Protein AF-A0A8T1S9I9-F1 (afdb_monomer_lite)

Organism: Chelydra serpentina (NCBI:txid8475)

Structure (mmCIF, N/CA/C/O backbone):
data_AF-A0A8T1S9I9-F1
#
_entry.id   AF-A0A8T1S9I9-F1
#
loop_
_atom_site.group_PDB
_atom_site.id
_atom_site.type_symbol
_atom_site.label_atom_id
_atom_site.label_alt_id
_atom_site.label_comp_id
_atom_site.label_asym_id
_atom_site.label_entity_id
_atom_site.label_seq_id
_atom_site.pdbx_PDB_ins_code
_atom_site.Cartn_x
_atom_site.Cartn_y
_atom_site.Cartn_z
_atom_site.occupancy
_atom_site.B_iso_or_equiv
_atom_site.auth_seq_id
_atom_site.auth_comp_id
_atom_site.auth_asym_id
_atom_site.auth_atom_id
_atom_site.pdbx_PDB_model_num
ATOM 1 N N . THR A 1 1 ? -4.220 1.557 -15.965 1.00 69.12 1 THR A N 1
ATOM 2 C CA . THR A 1 1 ? -3.701 0.635 -16.999 1.00 69.12 1 THR A CA 1
ATOM 3 C C . THR A 1 1 ? -2.194 0.447 -16.905 1.00 69.12 1 THR A C 1
ATOM 5 O O . THR A 1 1 ? -1.802 -0.682 -16.679 1.00 69.12 1 THR A O 1
ATOM 8 N N . ALA A 1 2 ? -1.344 1.486 -16.948 1.00 87.50 2 ALA A N 1
ATOM 9 C CA . ALA A 1 2 ? 0.119 1.297 -16.831 1.00 87.50 2 ALA A CA 1
ATOM 10 C C . ALA A 1 2 ? 0.603 0.823 -15.439 1.00 87.50 2 ALA A C 1
ATOM 12 O O . ALA A 1 2 ? 1.384 -0.114 -15.346 1.00 87.50 2 ALA A O 1
ATOM 13 N N . LYS A 1 3 ? 0.094 1.415 -14.349 1.00 94.50 3 LYS A N 1
ATOM 14 C CA . LYS A 1 3 ? 0.510 1.073 -12.971 1.00 94.50 3 LYS A CA 1
ATOM 15 C C . LYS A 1 3 ? 0.249 -0.396 -12.602 1.00 94.50 3 LYS A C 1
ATOM 17 O O . LYS A 1 3 ? 1.070 -1.013 -11.945 1.00 94.50 3 LYS A O 1
ATOM 22 N N . VAL A 1 4 ? -0.871 -0.955 -13.070 1.00 94.94 4 VAL A N 1
ATOM 23 C CA . VAL A 1 4 ? -1.213 -2.376 -12.866 1.00 94.94 4 VAL A CA 1
ATOM 24 C C . VAL A 1 4 ? -0.225 -3.274 -13.604 1.00 94.94 4 VAL A C 1
ATOM 26 O O . VAL A 1 4 ? 0.251 -4.241 -13.038 1.00 94.94 4 VAL A O 1
ATOM 29 N N . PHE A 1 5 ? 0.158 -2.927 -14.834 1.00 93.12 5 PHE A N 1
ATOM 30 C CA . PHE A 1 5 ? 1.184 -3.691 -15.541 1.00 93.12 5 PHE A CA 1
ATOM 31 C C . PHE A 1 5 ? 2.516 -3.702 -14.777 1.00 93.12 5 PHE A C 1
ATOM 33 O O . PHE A 1 5 ? 3.113 -4.759 -14.613 1.00 93.12 5 PHE A O 1
ATOM 40 N N . VAL A 1 6 ? 2.961 -2.544 -14.276 1.00 95.69 6 VAL A N 1
ATOM 41 C CA . VAL A 1 6 ? 4.202 -2.445 -13.487 1.00 95.69 6 VAL A CA 1
ATOM 42 C C . VAL A 1 6 ? 4.112 -3.260 -12.192 1.00 95.69 6 VAL A C 1
ATOM 44 O O . VAL A 1 6 ? 5.080 -3.920 -11.831 1.00 95.69 6 VAL A O 1
ATOM 47 N N . HIS A 1 7 ? 2.952 -3.259 -11.534 1.00 97.94 7 HIS A N 1
ATOM 48 C CA . HIS A 1 7 ? 2.673 -4.062 -10.344 1.00 97.94 7 HIS A CA 1
ATOM 49 C C . HIS A 1 7 ? 2.820 -5.570 -10.603 1.00 97.94 7 HIS A C 1
ATOM 51 O O . HIS A 1 7 ? 3.630 -6.232 -9.958 1.00 97.94 7 HIS A O 1
ATOM 57 N N . GLU A 1 8 ? 2.119 -6.095 -11.612 1.00 97.19 8 GLU A N 1
ATOM 58 C CA . GLU A 1 8 ? 2.187 -7.521 -11.962 1.00 97.19 8 GLU A CA 1
ATOM 59 C C . GLU A 1 8 ? 3.576 -7.924 -12.473 1.00 97.19 8 GLU A C 1
ATOM 61 O O . GLU A 1 8 ? 4.085 -9.005 -12.170 1.00 97.19 8 GLU A O 1
ATOM 66 N N . TRP A 1 9 ? 4.228 -7.041 -13.233 1.00 95.69 9 TRP A N 1
ATOM 67 C CA . TRP A 1 9 ? 5.597 -7.272 -13.680 1.00 95.69 9 TRP A CA 1
ATOM 68 C C . TRP A 1 9 ? 6.567 -7.356 -12.503 1.00 95.69 9 TRP A C 1
ATOM 70 O O . TRP A 1 9 ? 7.465 -8.194 -12.524 1.00 95.69 9 TRP A O 1
ATOM 80 N N . ALA A 1 10 ? 6.387 -6.528 -11.471 1.00 98.06 10 ALA A N 1
ATOM 81 C CA . ALA A 1 10 ? 7.254 -6.548 -10.304 1.00 98.06 10 ALA A CA 1
ATOM 82 C C . ALA A 1 10 ? 7.143 -7.870 -9.534 1.00 98.06 10 ALA A C 1
ATOM 84 O O . ALA A 1 10 ? 8.175 -8.464 -9.205 1.00 98.06 10 ALA A O 1
ATOM 85 N N . HIS A 1 11 ? 5.919 -8.379 -9.344 1.00 98.44 11 HIS A N 1
ATOM 86 C CA . HIS A 1 11 ? 5.698 -9.727 -8.813 1.00 98.44 11 HIS A CA 1
ATOM 87 C C . HIS A 1 11 ? 6.457 -10.782 -9.625 1.00 98.44 11 HIS A C 1
ATOM 89 O O . HIS A 1 11 ? 7.194 -11.589 -9.060 1.00 98.44 11 HIS A O 1
ATOM 95 N N . LEU A 1 12 ? 6.321 -10.757 -10.955 1.00 97.00 12 LEU A N 1
ATOM 96 C CA . LEU A 1 12 ? 6.938 -11.749 -11.837 1.00 97.00 12 LEU A CA 1
ATOM 97 C C . LEU A 1 12 ? 8.471 -11.667 -11.860 1.00 97.00 12 LEU A C 1
ATOM 99 O O . LEU A 1 12 ? 9.144 -12.695 -11.821 1.00 97.00 12 LEU A O 1
ATOM 103 N N . ARG A 1 13 ? 9.028 -10.459 -11.994 1.00 97.06 13 ARG A N 1
ATOM 104 C CA . ARG A 1 13 ? 10.456 -10.251 -12.258 1.00 97.06 13 ARG A CA 1
ATOM 105 C C . ARG A 1 13 ? 11.307 -10.367 -11.002 1.00 97.06 13 ARG A C 1
ATOM 107 O O . ARG A 1 13 ? 12.400 -10.924 -11.074 1.00 97.06 13 ARG A O 1
ATOM 114 N N . TRP A 1 14 ? 10.818 -9.836 -9.883 1.00 97.56 14 TRP A N 1
ATOM 115 C CA . TRP A 1 14 ? 11.602 -9.707 -8.652 1.00 97.56 14 TRP A CA 1
ATOM 116 C C . TRP A 1 14 ? 11.019 -10.481 -7.471 1.00 97.56 14 TRP A C 1
ATOM 118 O O . TRP A 1 14 ? 11.658 -10.539 -6.426 1.00 97.56 14 TRP A O 1
ATOM 128 N N . GLY A 1 15 ? 9.839 -11.096 -7.616 1.00 97.75 15 GLY A N 1
ATOM 129 C CA . GLY A 1 15 ? 9.230 -11.880 -6.539 1.00 97.75 15 GLY A CA 1
ATOM 130 C C . GLY A 1 15 ? 8.833 -11.041 -5.323 1.00 97.75 15 GLY A C 1
ATOM 131 O O . GLY A 1 15 ? 8.772 -11.572 -4.217 1.00 97.75 15 GLY A O 1
ATOM 132 N N . VAL A 1 16 ? 8.601 -9.737 -5.513 1.00 98.44 16 VAL A N 1
ATOM 133 C CA . VAL A 1 16 ? 8.069 -8.847 -4.471 1.00 98.44 16 VAL A CA 1
ATOM 134 C C . VAL A 1 16 ? 6.595 -9.153 -4.208 1.00 98.44 16 VAL A C 1
ATOM 136 O O . VAL A 1 16 ? 5.923 -9.784 -5.026 1.00 98.44 16 VAL A O 1
ATOM 139 N N . PHE A 1 17 ? 6.079 -8.702 -3.072 1.00 98.44 17 PHE A N 1
ATOM 140 C CA . PHE A 1 17 ? 4.717 -8.961 -2.620 1.00 98.44 17 PHE A CA 1
ATOM 141 C C . PHE A 1 17 ? 3.917 -7.666 -2.474 1.00 98.44 17 PHE A C 1
ATOM 143 O O . PHE A 1 17 ? 4.456 -6.562 -2.494 1.00 98.44 17 PHE A O 1
ATOM 150 N N . ASP A 1 18 ? 2.607 -7.817 -2.300 1.00 98.38 18 ASP A N 1
ATOM 151 C CA . ASP A 1 18 ? 1.719 -6.700 -2.011 1.00 98.38 18 ASP A CA 1
ATOM 152 C C . ASP A 1 18 ? 2.084 -6.008 -0.691 1.00 98.38 18 ASP A C 1
ATOM 154 O O . ASP A 1 18 ? 2.350 -6.644 0.339 1.00 98.38 18 ASP A O 1
ATOM 158 N N . GLU A 1 19 ? 2.017 -4.679 -0.711 1.00 97.75 19 GLU A N 1
ATOM 159 C CA . GLU A 1 19 ? 2.174 -3.811 0.458 1.00 97.75 19 GLU A CA 1
ATOM 160 C C . GLU A 1 19 ? 0.818 -3.396 1.066 1.00 97.75 19 GLU A C 1
ATOM 162 O O . GLU A 1 19 ? 0.764 -2.601 2.010 1.00 97.75 19 GLU A O 1
ATOM 167 N N . TYR A 1 20 ? -0.279 -3.973 0.561 1.00 96.69 20 TYR A N 1
ATOM 168 C CA . TYR A 1 20 ? -1.586 -4.060 1.222 1.00 96.69 20 TYR A CA 1
ATOM 169 C C . TYR A 1 20 ? -1.819 -5.479 1.772 1.00 96.69 20 TYR A C 1
ATOM 171 O O . TYR A 1 20 ? -1.067 -6.409 1.486 1.00 96.69 20 TYR A O 1
ATOM 179 N N . ASN A 1 21 ? -2.857 -5.663 2.593 1.00 96.31 21 ASN A N 1
ATOM 180 C CA . ASN A 1 21 ? -3.265 -6.990 3.059 1.00 96.31 21 ASN A CA 1
ATOM 181 C C . ASN A 1 21 ? -4.777 -7.040 3.313 1.00 96.31 21 ASN A C 1
ATOM 183 O O . ASN A 1 21 ? -5.293 -6.266 4.115 1.00 96.31 21 ASN A O 1
ATOM 187 N N . ASN A 1 22 ? -5.480 -7.956 2.646 1.00 92.06 22 ASN A N 1
ATOM 188 C CA . ASN A 1 22 ? -6.927 -8.123 2.809 1.00 92.06 22 ASN A CA 1
ATOM 189 C C . ASN A 1 22 ? -7.305 -8.940 4.056 1.00 92.06 22 ASN A C 1
ATOM 191 O O . ASN A 1 22 ? -8.384 -8.727 4.607 1.00 92.06 22 ASN A O 1
ATOM 195 N N . ASP A 1 23 ? -6.423 -9.832 4.515 1.00 92.19 23 ASP A N 1
ATOM 196 C CA . ASP A 1 23 ? -6.646 -10.690 5.688 1.00 92.19 23 ASP A CA 1
ATOM 197 C C . ASP A 1 23 ? -6.265 -9.981 6.994 1.00 92.19 23 ASP A C 1
ATOM 199 O O . ASP A 1 23 ? -6.891 -10.183 8.034 1.00 92.19 23 ASP A O 1
ATOM 203 N N . ALA A 1 24 ? -5.255 -9.110 6.934 1.00 93.31 24 ALA A N 1
ATOM 204 C CA . ALA A 1 24 ? -4.839 -8.236 8.029 1.00 93.31 24 ALA A CA 1
ATOM 205 C C . ALA A 1 24 ? -4.831 -6.761 7.580 1.00 93.31 24 ALA A C 1
ATOM 207 O O . ALA A 1 24 ? -3.761 -6.152 7.477 1.00 93.31 24 ALA A O 1
ATOM 208 N N . PRO A 1 25 ? -6.009 -6.167 7.299 1.00 94.88 25 PRO A N 1
ATOM 209 C CA . PRO A 1 25 ? -6.117 -4.799 6.787 1.00 94.88 25 PRO A CA 1
ATOM 210 C C . PRO A 1 25 ? -5.825 -3.731 7.842 1.00 94.88 25 PRO A C 1
ATOM 212 O O . PRO A 1 25 ? -5.634 -2.568 7.490 1.00 94.88 25 PRO A O 1
ATOM 215 N N . PHE A 1 26 ? -5.792 -4.112 9.121 1.00 96.44 26 PHE A N 1
ATOM 216 C CA . PHE A 1 26 ? -5.509 -3.224 10.240 1.00 96.44 26 PHE A CA 1
ATOM 217 C C . PHE A 1 26 ? -4.546 -3.873 11.223 1.00 96.44 26 PHE A C 1
ATOM 219 O O . PHE A 1 26 ? -4.604 -5.081 11.453 1.00 96.44 26 PHE A O 1
ATOM 226 N N . TYR A 1 27 ? -3.735 -3.046 11.868 1.00 95.00 27 TYR A N 1
ATOM 227 C CA . TYR A 1 27 ? -2.848 -3.449 12.949 1.00 95.00 27 TYR A CA 1
ATOM 228 C C . TYR A 1 27 ? -2.823 -2.377 14.041 1.00 95.00 27 TYR A C 1
ATOM 230 O O . TYR A 1 27 ? -3.206 -1.228 13.819 1.00 95.00 27 TYR A O 1
ATOM 238 N N . VAL A 1 28 ? -2.394 -2.755 15.245 1.00 93.81 28 VAL A N 1
ATOM 239 C CA . VAL A 1 28 ? -2.173 -1.790 16.327 1.00 93.81 28 VAL A CA 1
ATOM 240 C C . VAL A 1 28 ? -0.767 -1.228 16.182 1.00 93.81 28 VAL A C 1
ATOM 242 O O . VAL A 1 28 ? 0.210 -1.971 16.244 1.00 93.81 28 VAL A O 1
ATOM 245 N N . SER A 1 29 ? -0.668 0.085 16.014 1.00 90.62 29 SER A N 1
ATOM 246 C CA . SER A 1 29 ? 0.594 0.811 16.047 1.00 90.62 29 SER A CA 1
ATOM 247 C C . SER A 1 29 ? 0.718 1.546 17.372 1.00 90.62 29 SER A C 1
ATOM 249 O O . SER A 1 29 ? -0.225 2.186 17.827 1.00 90.62 29 SER A O 1
ATOM 251 N N . VAL A 1 30 ? 1.898 1.489 17.984 1.00 87.44 30 VAL A N 1
ATOM 252 C CA . VAL A 1 30 ? 2.247 2.375 19.096 1.00 87.44 30 VAL A CA 1
ATOM 253 C C . VAL A 1 30 ? 3.162 3.453 18.535 1.00 87.44 30 VAL A C 1
ATOM 255 O O . VAL A 1 30 ? 4.306 3.181 18.154 1.00 87.44 30 VAL A O 1
ATOM 258 N N . ASN A 1 31 ? 2.632 4.668 18.436 1.00 73.94 31 ASN A N 1
ATOM 259 C CA . ASN A 1 31 ? 3.365 5.851 18.002 1.00 73.94 31 ASN A CA 1
ATOM 260 C C . ASN A 1 31 ? 3.380 6.843 19.172 1.00 73.94 31 ASN A C 1
ATOM 262 O O . ASN A 1 31 ? 2.343 7.120 19.764 1.00 73.94 31 ASN A O 1
ATOM 266 N N . SER A 1 32 ? 4.562 7.339 19.549 1.00 66.75 32 SER A N 1
ATOM 267 C CA . SER A 1 32 ? 4.733 8.334 20.627 1.00 66.75 32 SER A CA 1
ATOM 268 C C . SER A 1 32 ? 4.109 7.970 21.991 1.00 66.75 32 SER A C 1
ATOM 270 O O . SER A 1 32 ? 3.828 8.853 22.793 1.00 66.75 32 SER A O 1
ATOM 272 N N . GLY A 1 33 ? 3.925 6.675 22.275 1.00 75.19 33 GLY A N 1
ATOM 273 C CA . GLY A 1 33 ? 3.380 6.170 23.544 1.00 75.19 33 G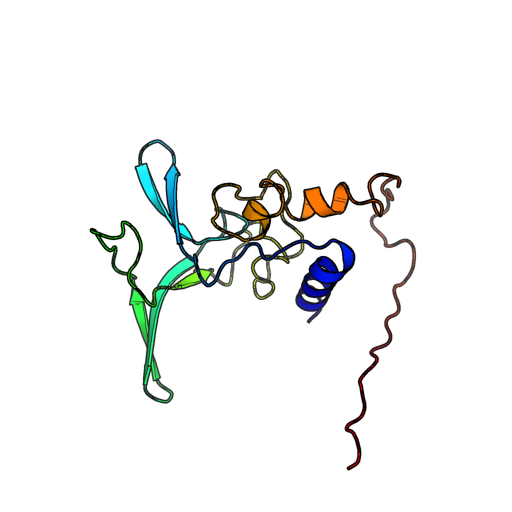LY A CA 1
ATOM 274 C C . GLY A 1 33 ? 1.872 5.903 23.548 1.00 75.19 33 GLY A C 1
ATOM 275 O O . GLY A 1 33 ? 1.382 5.284 24.489 1.00 75.19 33 GLY A O 1
ATOM 276 N N . GLU A 1 34 ? 1.148 6.281 22.492 1.00 81.31 34 GLU A N 1
ATOM 277 C CA . GLU A 1 34 ? -0.281 5.997 22.348 1.00 81.31 34 GLU A CA 1
ATOM 278 C C . GLU A 1 34 ? -0.516 4.887 21.318 1.00 81.31 34 GLU A C 1
ATOM 280 O O . GLU A 1 34 ? 0.096 4.855 20.247 1.00 81.31 34 GLU A O 1
ATOM 285 N N . ALA A 1 35 ? -1.392 3.943 21.667 1.00 86.94 35 ALA A N 1
ATOM 286 C CA . ALA A 1 35 ? -1.797 2.869 20.772 1.00 86.94 35 ALA A CA 1
ATOM 287 C C . ALA A 1 35 ? -2.951 3.344 19.879 1.00 86.94 35 ALA A C 1
ATOM 289 O O . ALA A 1 35 ? -4.024 3.687 20.378 1.00 86.94 35 ALA A O 1
ATOM 290 N N . SER A 1 36 ? -2.749 3.308 18.565 1.00 90.81 36 SER A N 1
ATOM 291 C CA . SER A 1 36 ? -3.767 3.584 17.553 1.00 90.81 36 SER A CA 1
ATOM 292 C C . SER A 1 36 ? -3.942 2.385 16.623 1.00 90.81 36 SER A C 1
ATOM 294 O O . SER A 1 36 ? -3.046 1.555 16.462 1.00 90.81 36 SER A O 1
ATOM 296 N N . VAL A 1 37 ? -5.122 2.271 16.014 1.00 94.69 37 VAL A N 1
ATOM 297 C CA . VAL A 1 37 ? -5.346 1.310 14.929 1.00 94.69 37 VAL A CA 1
ATOM 298 C C . VAL A 1 37 ? -4.940 1.977 13.622 1.00 94.69 37 VAL A C 1
ATOM 300 O O . VAL A 1 37 ? -5.436 3.052 13.296 1.00 94.69 37 VAL A O 1
ATOM 303 N N . GLU A 1 38 ? -4.058 1.327 12.876 1.00 95.88 38 GLU A N 1
ATOM 304 C CA . GLU A 1 38 ? -3.557 1.787 11.585 1.00 95.88 38 GLU A CA 1
ATOM 305 C C . GLU A 1 38 ? -3.988 0.829 10.476 1.00 95.88 38 GLU A C 1
ATOM 307 O O . GLU A 1 38 ? -4.070 -0.384 10.673 1.00 95.88 38 GLU A O 1
ATOM 312 N N . ALA A 1 39 ? -4.248 1.376 9.291 1.00 96.94 39 ALA A N 1
ATOM 313 C CA . ALA A 1 39 ? -4.432 0.592 8.079 1.00 96.94 39 ALA A CA 1
ATOM 314 C C . ALA A 1 39 ? -3.104 -0.020 7.621 1.00 96.94 39 ALA A C 1
ATOM 316 O O . ALA A 1 39 ? -2.071 0.647 7.632 1.00 96.94 39 ALA A O 1
ATOM 317 N N . THR A 1 40 ? -3.140 -1.263 7.149 1.00 97.31 40 THR A N 1
ATOM 318 C CA . THR A 1 40 ? -2.004 -1.903 6.482 1.00 97.31 40 THR A CA 1
ATOM 319 C C . THR A 1 40 ? -1.799 -1.269 5.113 1.00 97.31 40 THR A C 1
ATOM 321 O O . THR A 1 40 ? -2.624 -1.414 4.211 1.00 97.31 40 THR A O 1
ATOM 324 N N . ARG A 1 41 ? -0.699 -0.536 4.974 1.00 96.50 41 ARG A N 1
ATOM 325 C CA . ARG A 1 41 ? -0.375 0.274 3.800 1.00 96.50 41 ARG A CA 1
ATOM 326 C C . ARG A 1 41 ? 1.118 0.503 3.712 1.00 96.50 41 ARG A C 1
ATOM 328 O O . ARG A 1 41 ? 1.773 0.559 4.754 1.00 96.50 41 ARG A O 1
ATOM 335 N N . CYS A 1 42 ? 1.613 0.720 2.494 1.00 96.56 42 CYS A N 1
ATOM 336 C CA . CYS A 1 42 ? 3.034 0.975 2.304 1.00 96.56 42 CYS A CA 1
ATOM 337 C C . CYS A 1 42 ? 3.522 2.214 3.061 1.00 96.56 42 CYS A C 1
ATOM 339 O O . CYS A 1 42 ? 4.546 2.143 3.713 1.00 96.56 42 CYS A O 1
ATOM 341 N N . SER A 1 43 ? 2.790 3.333 3.029 1.00 95.69 43 SER A N 1
ATOM 342 C CA . SER A 1 43 ? 3.175 4.540 3.768 1.00 95.69 43 SER A CA 1
ATOM 343 C C . SER A 1 43 ? 2.094 4.960 4.751 1.00 95.69 43 SER A C 1
ATOM 345 O O . SER A 1 43 ? 0.929 5.123 4.378 1.00 95.69 43 SER A O 1
ATOM 347 N N . ALA A 1 44 ? 2.487 5.211 6.002 1.00 94.06 44 ALA A N 1
ATOM 348 C CA . ALA A 1 44 ? 1.596 5.746 7.033 1.00 94.06 44 ALA A CA 1
ATOM 349 C C . ALA A 1 44 ? 1.111 7.180 6.732 1.00 94.06 44 ALA A C 1
ATOM 351 O O . ALA A 1 44 ? 0.164 7.656 7.351 1.00 94.06 44 ALA A O 1
ATOM 352 N N . SER A 1 45 ? 1.737 7.862 5.767 1.00 94.81 45 SER A N 1
ATOM 353 C CA . SER A 1 45 ? 1.359 9.213 5.343 1.00 94.81 45 SER A CA 1
ATOM 354 C C . SER A 1 45 ? 0.091 9.262 4.484 1.00 94.81 45 SER A C 1
ATOM 356 O O . SER A 1 45 ? -0.518 10.325 4.367 1.00 94.81 45 SER A O 1
ATOM 358 N N . VAL A 1 46 ? -0.327 8.130 3.898 1.00 96.50 46 VAL A N 1
ATOM 359 C CA . VAL A 1 46 ? -1.560 8.057 3.101 1.00 96.50 46 VAL A CA 1
ATOM 360 C C . VAL A 1 46 ? -2.737 8.458 3.987 1.00 96.50 46 VAL A C 1
ATOM 362 O O . VAL A 1 46 ? -2.882 7.944 5.084 1.00 96.50 46 VAL A O 1
ATOM 365 N N . THR A 1 47 ? -3.613 9.357 3.565 1.00 97.06 47 THR A N 1
ATOM 366 C CA . THR A 1 47 ? -4.801 9.723 4.355 1.00 97.06 47 THR A CA 1
ATOM 367 C C . THR A 1 47 ? -6.038 8.999 3.843 1.00 97.06 47 THR A C 1
ATOM 369 O O . THR A 1 47 ? -6.064 8.502 2.712 1.00 97.06 47 THR A O 1
ATOM 372 N N . GLY A 1 48 ? -7.054 8.869 4.695 1.00 96.50 48 GLY A N 1
ATOM 373 C CA . GLY A 1 48 ? -8.300 8.197 4.349 1.00 96.50 48 GLY A CA 1
ATOM 374 C C . GLY A 1 48 ? -9.230 8.007 5.539 1.00 96.50 48 GLY A C 1
ATOM 375 O O . GLY A 1 48 ? -8.993 8.524 6.632 1.00 96.50 48 GLY A O 1
ATOM 376 N N . LYS A 1 49 ? -10.300 7.241 5.319 1.00 96.75 49 LYS A N 1
ATOM 377 C CA . LYS A 1 49 ? -11.361 7.001 6.304 1.00 96.75 49 LYS A CA 1
ATOM 378 C C . LYS A 1 49 ? -11.541 5.519 6.592 1.00 96.75 49 LYS A C 1
ATOM 380 O O . LYS A 1 49 ? -11.531 4.697 5.679 1.00 96.75 49 LYS A O 1
ATOM 385 N N . TYR A 1 50 ? -11.790 5.202 7.857 1.00 97.12 50 TYR A N 1
ATOM 386 C CA . TYR A 1 50 ? -12.173 3.869 8.311 1.00 97.12 50 TYR A CA 1
ATOM 387 C C . TYR A 1 50 ? -13.697 3.759 8.285 1.00 97.12 50 TYR A C 1
ATOM 389 O O . TYR A 1 50 ? -14.376 4.331 9.143 1.00 97.12 50 TYR A O 1
ATOM 397 N N . ILE A 1 51 ? -14.245 3.054 7.293 1.00 97.00 51 ILE A N 1
ATOM 398 C CA . ILE A 1 51 ? -15.695 2.928 7.114 1.00 97.00 51 ILE A CA 1
ATOM 399 C C . ILE A 1 51 ? -16.162 1.482 6.966 1.00 97.00 51 ILE A C 1
ATOM 401 O O . ILE A 1 51 ? -15.474 0.630 6.408 1.00 97.00 51 ILE A O 1
ATOM 405 N N . VAL A 1 52 ? -17.392 1.231 7.402 1.00 96.31 52 VAL A N 1
ATOM 406 C CA . VAL A 1 52 ? -18.177 0.062 7.002 1.00 96.31 52 VAL A CA 1
ATOM 407 C C . VAL A 1 52 ? -19.146 0.511 5.913 1.00 96.31 52 VAL A C 1
ATOM 409 O O . VAL A 1 52 ? -19.880 1.486 6.097 1.00 96.31 52 VAL A O 1
ATOM 412 N N . GLN A 1 53 ? -19.156 -0.200 4.787 1.00 93.75 53 GLN A N 1
ATOM 413 C CA . GLN A 1 53 ? -20.097 0.022 3.690 1.00 93.75 53 GLN A CA 1
ATOM 414 C C . GLN A 1 53 ? -21.122 -1.112 3.656 1.00 93.75 53 GLN A C 1
ATOM 416 O O . GLN A 1 53 ? -20.749 -2.283 3.643 1.00 93.75 53 GLN A O 1
ATOM 421 N N . SER A 1 54 ? -22.407 -0.762 3.618 1.00 91.62 54 SER A N 1
ATOM 422 C CA . SER A 1 54 ? -23.510 -1.711 3.449 1.00 91.62 54 SER A CA 1
ATOM 423 C C . SER A 1 54 ? -24.317 -1.327 2.218 1.00 91.62 54 SER A C 1
ATOM 425 O O . SER A 1 54 ? -24.758 -0.180 2.107 1.00 91.62 54 SER A O 1
ATOM 427 N N . CYS A 1 55 ? -24.496 -2.272 1.297 1.00 91.19 55 CYS A N 1
ATOM 428 C CA . CYS A 1 55 ? -25.240 -2.066 0.062 1.00 91.19 55 CYS A CA 1
ATOM 429 C C . CYS A 1 55 ? -26.482 -2.960 0.038 1.00 91.19 55 CYS A C 1
ATOM 431 O O . CYS A 1 55 ? -26.388 -4.171 0.228 1.00 91.19 55 CYS A O 1
ATOM 433 N N . MET A 1 56 ? -27.642 -2.357 -0.213 1.00 90.12 56 MET A N 1
ATOM 434 C CA . MET A 1 56 ? -28.915 -3.039 -0.439 1.00 90.12 56 MET A CA 1
ATOM 435 C C . MET A 1 56 ? -29.406 -2.687 -1.846 1.00 90.12 56 MET A C 1
ATOM 437 O O . MET A 1 56 ? -29.832 -1.559 -2.108 1.00 90.12 56 MET A O 1
ATOM 441 N N . GLY A 1 57 ? -29.312 -3.648 -2.770 1.00 89.56 57 GLY A N 1
ATOM 442 C CA . GLY A 1 57 ? -29.531 -3.395 -4.195 1.00 89.56 57 GLY A CA 1
ATOM 443 C C . GLY A 1 57 ? -28.527 -2.367 -4.728 1.00 89.56 57 GLY A C 1
ATOM 444 O O . GLY A 1 57 ? -27.325 -2.519 -4.532 1.00 89.56 57 GLY A O 1
ATOM 445 N N . ASN A 1 58 ? -29.027 -1.297 -5.351 1.00 91.19 58 ASN A N 1
ATOM 446 C CA . ASN A 1 58 ? -28.197 -0.215 -5.903 1.00 91.19 58 ASN A CA 1
ATOM 447 C C . ASN A 1 58 ? -27.880 0.908 -4.897 1.00 91.19 58 ASN A C 1
ATOM 449 O O . ASN A 1 58 ? -27.213 1.875 -5.259 1.00 91.19 58 ASN A O 1
ATOM 453 N N . SER A 1 59 ? -28.375 0.825 -3.657 1.00 91.88 59 SER A N 1
ATOM 454 C CA . SER A 1 59 ? -28.137 1.843 -2.629 1.00 91.88 59 SER A CA 1
ATOM 455 C C . SER A 1 59 ? -27.060 1.378 -1.659 1.00 91.88 59 SER A C 1
ATOM 457 O O . SER A 1 59 ? -27.180 0.303 -1.074 1.00 91.88 59 SER A O 1
ATOM 459 N N . CYS A 1 60 ? -26.027 2.196 -1.463 1.00 93.19 60 CYS A N 1
ATOM 460 C CA . CYS A 1 60 ? -24.963 1.941 -0.500 1.00 93.19 60 CYS A CA 1
ATOM 461 C C . CYS A 1 60 ? -24.920 3.057 0.540 1.00 93.19 60 CYS A C 1
ATOM 463 O O . CYS A 1 60 ? -24.923 4.238 0.200 1.00 93.19 60 CYS A O 1
ATOM 465 N N . THR A 1 61 ? -24.823 2.679 1.810 1.00 94.00 61 THR A N 1
ATOM 466 C CA . THR A 1 61 ? -24.607 3.606 2.924 1.00 94.00 61 THR A CA 1
ATOM 467 C C . THR A 1 61 ? -23.268 3.320 3.587 1.00 94.00 61 THR A C 1
ATOM 469 O O . THR A 1 61 ? -22.771 2.190 3.567 1.00 94.00 61 THR A O 1
ATOM 472 N N . THR A 1 62 ? -22.662 4.361 4.153 1.00 95.75 62 THR A N 1
ATOM 473 C CA . THR A 1 62 ? -21.365 4.281 4.829 1.00 95.75 62 THR A CA 1
ATOM 474 C C . THR A 1 62 ? -21.482 4.820 6.243 1.00 95.75 62 THR A C 1
ATOM 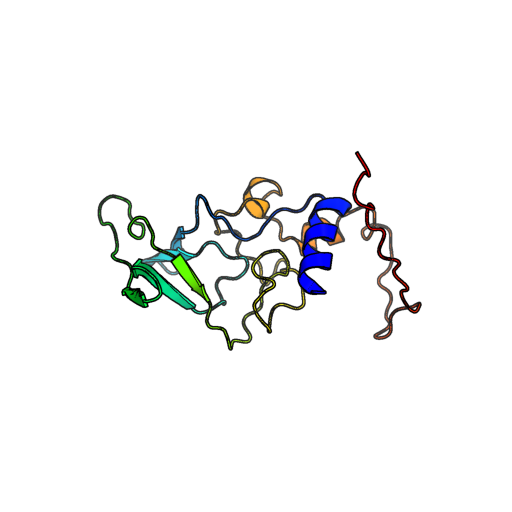476 O O . THR A 1 62 ? -22.138 5.836 6.463 1.00 95.75 62 THR A O 1
ATOM 479 N N . ARG A 1 63 ? -20.798 4.178 7.186 1.00 96.19 63 ARG A N 1
ATOM 480 C CA . ARG A 1 63 ? -20.643 4.660 8.564 1.00 96.19 63 ARG A CA 1
ATOM 481 C C . ARG A 1 63 ? -19.206 4.481 9.025 1.00 96.19 63 ARG A C 1
ATOM 483 O O . ARG A 1 63 ? -18.505 3.622 8.497 1.00 96.19 63 ARG A O 1
ATOM 490 N N . GLU A 1 64 ? -18.797 5.241 10.030 1.00 97.06 64 GLU A N 1
ATOM 491 C CA . GLU A 1 64 ? -17.483 5.068 10.648 1.00 97.06 64 GLU A CA 1
ATOM 492 C C . GLU A 1 64 ? -17.353 3.694 11.312 1.00 97.06 64 GLU A C 1
ATOM 494 O O . GLU A 1 64 ? -18.336 3.106 11.792 1.00 97.06 64 GLU A O 1
ATOM 499 N N . CYS A 1 65 ? -16.126 3.177 11.308 1.00 96.88 65 CYS A N 1
ATOM 500 C CA . CYS A 1 65 ? -15.802 1.936 11.987 1.00 96.88 65 CYS A CA 1
ATOM 501 C C . CYS A 1 65 ? -15.821 2.107 13.502 1.00 96.88 65 CYS A C 1
ATOM 503 O O . CYS A 1 65 ? -15.287 3.064 14.059 1.00 96.88 65 CYS A O 1
ATOM 505 N N . LYS A 1 66 ? -16.390 1.118 14.183 1.00 95.94 66 LYS A N 1
ATOM 506 C CA . LYS A 1 66 ? -16.379 1.015 15.637 1.00 95.94 66 LYS A CA 1
ATOM 507 C C . LYS A 1 66 ? -15.129 0.282 16.090 1.00 95.94 66 LYS A C 1
ATOM 509 O O . LYS A 1 66 ? -14.755 -0.747 15.526 1.00 95.94 66 LYS A O 1
ATOM 514 N N . TYR A 1 67 ? -14.510 0.807 17.138 1.00 94.81 67 TYR A N 1
ATOM 515 C CA . TYR A 1 67 ? -13.395 0.157 17.807 1.00 94.81 67 TYR A CA 1
ATOM 516 C C . TYR A 1 67 ? -13.886 -1.008 18.677 1.00 94.81 67 TYR A C 1
ATOM 518 O O . TYR A 1 67 ? -14.759 -0.842 19.532 1.00 94.81 67 TYR A O 1
ATOM 526 N N . GLY A 1 68 ? -13.315 -2.192 18.474 1.00 92.94 68 GLY A N 1
ATOM 527 C CA . GLY A 1 68 ? -13.571 -3.380 19.276 1.00 92.94 68 GLY A CA 1
ATOM 528 C C . GLY A 1 68 ? -12.661 -3.421 20.500 1.00 92.94 68 GLY A C 1
ATOM 529 O O . GLY A 1 68 ? -11.487 -3.763 20.400 1.00 92.94 68 GLY A O 1
ATOM 530 N N . ALA A 1 69 ? -13.204 -3.148 21.689 1.00 89.44 69 ALA A N 1
ATOM 531 C CA . ALA A 1 69 ? -12.417 -3.126 22.928 1.00 89.44 69 ALA A CA 1
ATOM 532 C C . ALA A 1 69 ? -11.732 -4.468 23.265 1.00 89.44 69 ALA A C 1
ATOM 534 O O . ALA A 1 69 ? -10.697 -4.466 23.938 1.00 89.44 69 ALA A O 1
ATOM 535 N N . GLN A 1 70 ? -12.302 -5.587 22.800 1.00 88.94 70 GLN A N 1
ATOM 536 C CA . GLN A 1 70 ? -11.773 -6.944 22.985 1.00 88.94 70 GLN A CA 1
ATOM 537 C C . GLN A 1 70 ? -10.666 -7.279 21.976 1.00 88.94 70 GLN A C 1
ATOM 539 O O . GLN A 1 70 ? -9.614 -7.764 22.374 1.00 88.94 70 GLN A O 1
ATOM 544 N N . THR A 1 71 ? -10.879 -6.990 20.688 1.00 89.88 71 THR A N 1
ATOM 545 C CA . THR A 1 71 ? -9.912 -7.284 19.612 1.00 89.88 71 THR A CA 1
ATOM 546 C C . THR A 1 71 ? -8.791 -6.255 19.520 1.00 89.88 71 THR A C 1
ATOM 548 O O . THR A 1 71 ? -7.781 -6.514 18.877 1.00 89.88 71 THR A O 1
ATOM 551 N N . LYS A 1 72 ? -8.977 -5.078 20.134 1.00 91.81 72 LYS A N 1
ATOM 552 C CA . LYS A 1 72 ? -8.120 -3.892 19.991 1.00 91.81 72 LYS A CA 1
ATOM 553 C C . LYS A 1 72 ? -7.992 -3.387 18.548 1.00 91.81 72 LYS A C 1
ATOM 555 O O . LYS A 1 72 ? -7.100 -2.599 18.257 1.00 91.81 72 LYS A O 1
ATOM 560 N N . LEU A 1 73 ? -8.908 -3.798 17.673 1.00 94.12 73 LEU A N 1
ATOM 561 C CA . LEU A 1 73 ? -8.972 -3.444 16.255 1.00 94.12 73 LEU A CA 1
ATOM 562 C C . LEU A 1 73 ? -10.373 -2.935 15.900 1.00 94.12 73 LEU A C 1
ATOM 564 O O . LEU A 1 73 ? -11.292 -2.986 16.720 1.00 94.12 73 LEU A O 1
ATOM 568 N N . TYR A 1 74 ? -10.552 -2.457 14.670 1.00 95.38 74 TYR A N 1
ATOM 569 C CA . TYR A 1 74 ? -11.881 -2.136 14.154 1.00 95.38 74 TYR A CA 1
ATOM 570 C C . TYR A 1 74 ? -12.751 -3.386 13.970 1.00 95.38 74 TYR A C 1
ATOM 572 O O . TYR A 1 74 ? -12.259 -4.505 13.825 1.00 95.38 74 TYR A O 1
ATOM 580 N N . GLU A 1 75 ? -14.066 -3.185 14.005 1.00 94.25 75 GLU A N 1
ATOM 581 C CA . GLU A 1 75 ? -15.056 -4.241 13.791 1.00 94.25 75 GLU A CA 1
ATOM 582 C C . GLU A 1 75 ? -14.933 -4.928 12.418 1.00 94.25 75 GLU A C 1
ATOM 584 O O . GLU A 1 75 ? -14.429 -4.361 11.444 1.00 94.25 75 GLU A O 1
ATOM 589 N N . ALA A 1 76 ? -15.462 -6.151 12.327 1.00 91.75 76 ALA A N 1
ATOM 590 C CA . ALA A 1 76 ? -15.507 -6.898 11.076 1.00 91.75 76 ALA A CA 1
ATOM 591 C C . ALA A 1 76 ? -16.265 -6.128 9.977 1.00 91.75 76 ALA A C 1
ATOM 593 O O . ALA A 1 76 ? -17.299 -5.506 10.225 1.00 91.75 76 ALA A O 1
ATOM 594 N N . GLY A 1 77 ? -15.748 -6.181 8.747 1.00 92.12 77 GLY A N 1
ATOM 595 C CA . GLY A 1 77 ? -16.294 -5.440 7.605 1.00 92.12 77 GLY A CA 1
ATOM 596 C C . GLY A 1 77 ? -15.848 -3.975 7.520 1.00 92.12 77 GLY A C 1
ATOM 597 O O . GLY A 1 77 ? -16.194 -3.302 6.548 1.00 92.12 77 GLY A O 1
ATOM 598 N N . CYS A 1 78 ? -15.068 -3.483 8.489 1.00 95.62 78 CYS A N 1
ATOM 599 C CA . CYS A 1 78 ? -14.379 -2.204 8.370 1.00 95.62 78 CYS A CA 1
ATOM 600 C C . CYS A 1 78 ? -13.367 -2.230 7.216 1.00 95.62 78 CYS A C 1
ATOM 602 O O . CYS A 1 78 ? -12.669 -3.223 7.009 1.00 95.62 78 CYS A O 1
ATOM 604 N N . LYS A 1 79 ? -13.265 -1.122 6.481 1.00 95.62 79 LYS A N 1
ATOM 605 C CA . LYS A 1 79 ? -12.288 -0.904 5.412 1.00 95.62 79 LYS A CA 1
ATOM 606 C C . LYS A 1 79 ? -11.636 0.461 5.574 1.00 95.62 79 LYS A C 1
ATOM 608 O O . LYS A 1 79 ? -12.307 1.429 5.931 1.00 95.62 79 LYS A O 1
ATOM 613 N N . PHE A 1 80 ? -10.348 0.546 5.260 1.00 96.50 80 PHE A N 1
ATOM 614 C CA . PHE A 1 80 ? -9.691 1.826 5.035 1.00 96.50 80 PHE A CA 1
ATOM 615 C C . PHE A 1 80 ? -9.901 2.248 3.583 1.00 96.50 80 PHE A C 1
ATOM 617 O O . PHE A 1 80 ? -9.541 1.514 2.664 1.00 96.50 80 PHE A O 1
ATOM 624 N N . ILE A 1 81 ? -10.488 3.421 3.378 1.00 95.81 81 ILE A N 1
ATOM 625 C CA . ILE A 1 81 ? -10.693 4.013 2.059 1.00 95.81 81 ILE A CA 1
ATOM 626 C C . ILE A 1 81 ? -9.800 5.250 1.960 1.00 95.81 81 ILE A C 1
ATOM 628 O O . ILE A 1 81 ? -10.099 6.250 2.620 1.00 95.81 81 ILE A O 1
ATOM 632 N N . PRO A 1 82 ? -8.712 5.196 1.172 1.00 96.38 82 PRO A N 1
ATOM 633 C CA . PRO A 1 82 ? -7.832 6.339 0.985 1.00 96.38 82 PRO A CA 1
ATOM 634 C C . PRO A 1 82 ? -8.560 7.537 0.368 1.00 96.38 82 PRO A C 1
ATOM 636 O O . PRO A 1 82 ? -9.422 7.373 -0.501 1.00 96.38 82 PRO A O 1
ATOM 639 N N . ASP A 1 83 ? -8.169 8.748 0.758 1.00 96.88 83 ASP A N 1
ATOM 640 C CA . ASP A 1 83 ? -8.637 9.964 0.099 1.00 96.88 83 ASP A CA 1
ATOM 641 C C . ASP A 1 83 ? -8.146 9.979 -1.352 1.00 96.88 83 ASP A C 1
ATOM 643 O O . ASP A 1 83 ? -6.961 9.809 -1.632 1.00 96.88 83 ASP A O 1
ATOM 647 N N . LYS A 1 84 ? -9.049 10.182 -2.312 1.00 94.12 84 LYS A N 1
ATOM 648 C CA . LYS A 1 84 ? -8.684 10.113 -3.736 1.00 94.12 84 LYS A CA 1
ATOM 649 C C . LYS A 1 84 ? -7.666 11.186 -4.143 1.00 94.12 84 LYS A C 1
ATOM 651 O O . LYS A 1 84 ? -6.837 10.941 -5.017 1.00 94.12 84 LYS A O 1
ATOM 656 N N . THR A 1 85 ? -7.757 12.366 -3.535 1.00 95.19 85 THR A N 1
ATOM 657 C CA . THR A 1 85 ? -6.884 13.510 -3.810 1.00 95.19 85 THR A CA 1
ATOM 658 C C . THR A 1 85 ? -5.933 13.693 -2.639 1.00 95.19 85 THR A C 1
ATOM 660 O O . THR A 1 85 ? -6.317 14.232 -1.606 1.00 95.19 85 THR A O 1
ATOM 663 N N . GLN A 1 86 ? -4.699 13.233 -2.807 1.00 94.81 86 GLN A N 1
ATOM 664 C CA . GLN A 1 86 ? -3.613 13.373 -1.842 1.00 94.81 86 GLN A CA 1
ATOM 665 C C . GLN A 1 86 ? -2.269 13.258 -2.568 1.00 94.81 86 GLN A C 1
ATOM 667 O O . GLN A 1 86 ? -2.231 12.751 -3.685 1.00 94.81 86 GLN A O 1
ATOM 672 N N . ASN A 1 87 ? -1.186 13.701 -1.927 1.00 94.00 87 ASN A N 1
ATOM 673 C CA . ASN A 1 87 ? 0.184 13.623 -2.458 1.00 94.00 87 ASN A CA 1
ATOM 674 C C . ASN A 1 87 ? 1.098 12.757 -1.582 1.00 94.00 87 ASN A C 1
ATOM 676 O O . ASN A 1 87 ? 2.317 12.848 -1.684 1.00 94.00 87 ASN A O 1
ATOM 680 N N . ALA A 1 88 ? 0.512 11.966 -0.683 1.00 93.38 88 ALA A N 1
ATOM 681 C CA . ALA A 1 88 ? 1.273 11.076 0.172 1.00 93.38 88 ALA A CA 1
ATOM 682 C C . ALA A 1 88 ? 2.086 10.090 -0.687 1.00 93.38 88 ALA A C 1
ATOM 684 O O . ALA A 1 88 ? 1.507 9.507 -1.618 1.00 93.38 88 ALA A O 1
ATOM 685 N N . PRO A 1 89 ? 3.388 9.900 -0.394 1.00 90.19 89 PRO A N 1
ATOM 686 C CA . PRO A 1 89 ? 4.175 8.864 -1.040 1.00 90.19 89 PRO A CA 1
ATOM 687 C C . PRO A 1 89 ? 3.541 7.507 -0.755 1.00 90.19 89 PRO A C 1
ATOM 689 O O . PRO A 1 89 ? 3.091 7.226 0.354 1.00 90.19 89 PRO A O 1
ATOM 692 N N . ALA A 1 90 ? 3.461 6.672 -1.777 1.00 95.00 90 ALA A N 1
ATOM 693 C CA . ALA A 1 90 ? 2.901 5.339 -1.681 1.00 95.00 90 ALA A CA 1
ATOM 694 C C . ALA A 1 90 ? 3.382 4.507 -2.864 1.00 95.00 90 ALA A C 1
ATOM 696 O O . ALA A 1 90 ? 3.823 5.033 -3.882 1.00 95.00 90 ALA A O 1
ATOM 697 N N . SER A 1 91 ? 3.246 3.197 -2.727 1.00 97.50 91 SER A N 1
ATOM 698 C CA . SER A 1 91 ? 3.825 2.253 -3.667 1.00 97.50 91 SER A CA 1
ATOM 699 C C . SER A 1 91 ? 2.850 1.786 -4.732 1.00 97.50 91 SER A C 1
ATOM 701 O O . SER A 1 91 ? 1.659 1.568 -4.470 1.00 97.50 91 SER A O 1
ATOM 703 N N . ILE A 1 92 ? 3.391 1.507 -5.916 1.00 98.00 92 ILE A N 1
ATOM 704 C CA . ILE A 1 92 ? 2.738 0.699 -6.947 1.00 98.00 92 ILE A CA 1
ATOM 705 C C . ILE A 1 92 ? 2.343 -0.683 -6.400 1.00 98.00 92 ILE A C 1
ATOM 707 O O . ILE A 1 92 ? 1.347 -1.227 -6.863 1.00 98.00 92 ILE A O 1
ATOM 711 N N . MET A 1 93 ? 3.029 -1.222 -5.385 1.00 98.19 93 MET A N 1
ATOM 712 C CA . MET A 1 93 ? 2.641 -2.474 -4.707 1.00 98.19 93 MET A CA 1
ATOM 713 C C . MET A 1 93 ? 1.552 -2.302 -3.644 1.00 98.19 93 MET A C 1
ATOM 715 O O . MET A 1 93 ? 1.140 -3.278 -3.025 1.00 98.19 93 MET A O 1
ATOM 719 N N . TYR A 1 94 ? 1.062 -1.080 -3.422 1.00 97.62 94 TYR A N 1
ATOM 720 C CA . TYR A 1 94 ? 0.001 -0.797 -2.459 1.00 97.62 94 TYR A CA 1
ATOM 721 C C . TYR A 1 94 ? -1.346 -0.475 -3.122 1.00 97.62 94 TYR A C 1
ATOM 723 O O . TYR A 1 94 ? -2.331 -1.154 -2.854 1.00 97.62 94 TYR A O 1
ATOM 731 N N . MET A 1 95 ? -1.434 0.585 -3.937 1.00 95.25 95 MET A N 1
ATOM 732 C CA . MET A 1 95 ? -2.738 1.076 -4.420 1.00 95.25 95 MET A CA 1
ATOM 733 C C . MET A 1 95 ? -2.622 1.811 -5.759 1.00 95.25 95 MET A C 1
ATOM 735 O O . MET A 1 95 ? -2.577 3.040 -5.827 1.00 95.25 95 MET A O 1
ATOM 739 N N . GLN A 1 96 ? -2.649 1.063 -6.862 1.00 94.81 96 GLN A N 1
ATOM 740 C CA . GLN A 1 96 ? -2.447 1.597 -8.220 1.00 94.81 96 GLN A CA 1
ATOM 741 C C . GLN A 1 96 ? -3.572 2.545 -8.672 1.00 94.81 96 GLN A C 1
ATOM 743 O O . GLN A 1 96 ? -3.428 3.265 -9.661 1.00 94.81 96 GLN A O 1
ATOM 748 N N . SER A 1 97 ? -4.707 2.540 -7.968 1.00 93.62 97 SER A N 1
ATOM 749 C CA . SER A 1 97 ? -5.849 3.414 -8.243 1.00 93.62 97 SER A CA 1
ATOM 750 C C . SER A 1 97 ? -5.639 4.861 -7.781 1.00 93.62 97 SER A C 1
ATOM 752 O O . SER A 1 97 ? -6.310 5.760 -8.294 1.00 93.62 97 SER A O 1
ATOM 754 N N . LEU A 1 98 ? -4.702 5.111 -6.857 1.00 94.44 98 LEU A N 1
ATOM 755 C CA . LEU A 1 98 ? -4.399 6.461 -6.392 1.00 94.44 98 LEU A CA 1
ATOM 756 C C . LEU A 1 98 ? -3.603 7.234 -7.455 1.00 94.44 98 LEU A C 1
ATOM 758 O O . LEU A 1 98 ? -2.585 6.733 -7.945 1.00 94.44 98 LEU A O 1
ATOM 762 N N . PRO A 1 99 ? -4.022 8.459 -7.832 1.00 94.31 99 PRO A N 1
ATOM 763 C CA . PRO A 1 99 ? -3.296 9.261 -8.812 1.00 94.31 99 PRO A CA 1
ATOM 764 C C . PRO A 1 99 ? -1.839 9.533 -8.421 1.00 94.31 99 PRO A C 1
ATOM 766 O O . PRO A 1 99 ? -0.976 9.400 -9.287 1.00 94.31 99 PRO A O 1
ATOM 769 N N . SER A 1 100 ? -1.569 9.808 -7.1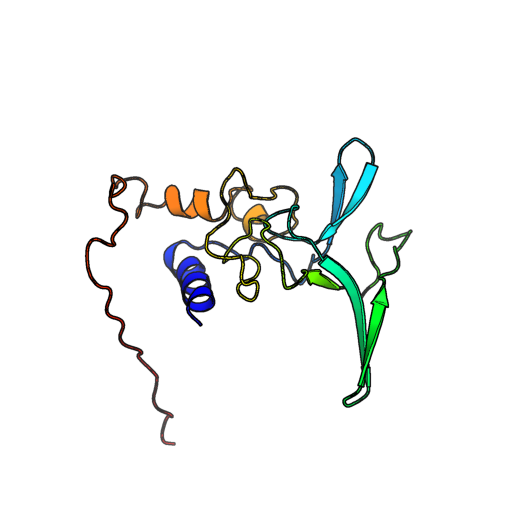38 1.00 93.81 100 SER A N 1
ATOM 770 C CA . SER A 1 100 ? -0.234 10.118 -6.603 1.00 93.81 100 SER A CA 1
ATOM 771 C C . SER A 1 100 ? 0.757 8.956 -6.619 1.00 93.81 100 SER A C 1
ATOM 773 O O . SER A 1 100 ? 1.956 9.192 -6.573 1.00 93.81 100 SER A O 1
ATOM 775 N N . VAL A 1 101 ? 0.284 7.710 -6.710 1.00 95.06 101 VAL A N 1
ATOM 776 C CA . VAL A 1 101 ? 1.155 6.526 -6.736 1.00 95.06 101 VAL A CA 1
ATOM 777 C C . VAL A 1 101 ? 1.841 6.427 -8.090 1.00 95.06 101 VAL A C 1
ATOM 779 O O . VAL A 1 101 ? 1.212 6.026 -9.067 1.00 95.06 101 VAL 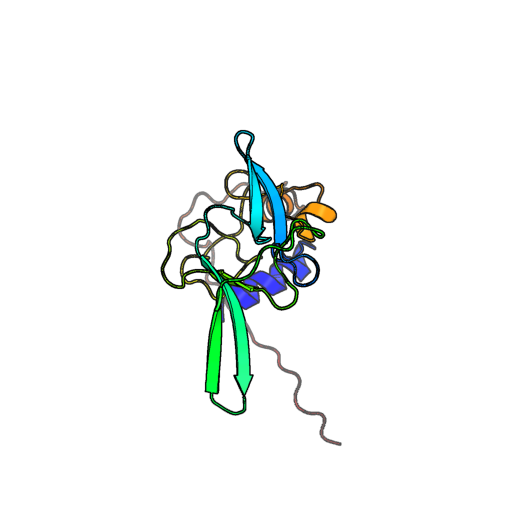A O 1
ATOM 782 N N . ILE A 1 102 ? 3.110 6.799 -8.173 1.00 93.75 102 ILE A N 1
ATOM 783 C CA . ILE A 1 102 ? 3.884 6.765 -9.426 1.00 93.75 102 ILE A CA 1
ATOM 784 C C . ILE A 1 102 ? 5.181 5.962 -9.311 1.00 93.75 102 ILE A C 1
ATOM 786 O O . ILE A 1 102 ? 5.848 5.750 -10.318 1.00 93.75 102 ILE A O 1
ATOM 790 N N . GLU A 1 103 ? 5.505 5.485 -8.113 1.00 95.12 103 GLU A N 1
ATOM 791 C CA . GLU A 1 103 ? 6.770 4.836 -7.778 1.00 95.12 103 GLU A CA 1
ATOM 792 C C . GLU A 1 103 ? 6.556 3.678 -6.796 1.00 95.12 103 GLU A C 1
ATOM 794 O O . GLU A 1 103 ? 5.447 3.455 -6.302 1.00 95.12 103 GLU A O 1
ATOM 799 N N . PHE A 1 104 ? 7.608 2.903 -6.547 1.00 97.75 104 PHE A N 1
ATOM 800 C CA . PHE A 1 104 ? 7.641 1.945 -5.445 1.00 97.75 104 PHE A CA 1
ATOM 801 C C . PHE A 1 104 ? 8.057 2.669 -4.167 1.00 97.75 104 PHE A C 1
ATOM 803 O O . PHE A 1 104 ? 8.863 3.594 -4.231 1.00 97.75 104 PHE A O 1
ATOM 810 N N . CYS A 1 105 ? 7.549 2.237 -3.013 1.00 96.75 105 CYS A N 1
ATOM 811 C CA . CYS A 1 105 ? 8.113 2.721 -1.760 1.00 96.75 105 CYS A CA 1
ATOM 812 C C . CYS A 1 105 ? 9.562 2.264 -1.621 1.00 96.75 105 CYS A C 1
ATOM 814 O O . CYS A 1 105 ? 9.911 1.134 -1.976 1.00 96.75 105 CYS A O 1
ATOM 816 N N . ASP A 1 106 ? 10.351 3.141 -1.028 1.00 96.25 106 ASP A N 1
ATOM 817 C CA . ASP A 1 106 ? 11.732 2.935 -0.631 1.00 96.25 106 ASP A CA 1
ATOM 818 C C . ASP A 1 106 ? 11.874 2.911 0.894 1.00 96.25 106 ASP A C 1
ATOM 820 O O . ASP A 1 106 ? 10.898 3.056 1.631 1.00 96.25 106 ASP A O 1
ATOM 824 N N . GLN A 1 107 ? 13.108 2.789 1.376 1.00 95.31 107 GLN A N 1
ATOM 825 C CA . GLN A 1 107 ? 13.415 2.773 2.805 1.00 95.31 107 GLN A CA 1
ATOM 826 C C . GLN A 1 107 ? 12.885 4.009 3.564 1.00 95.31 107 GLN A C 1
ATOM 828 O O . GLN A 1 107 ? 12.616 3.934 4.760 1.00 95.31 107 GLN A O 1
ATOM 833 N N . SER A 1 108 ? 12.735 5.160 2.898 1.00 94.88 108 SER A N 1
ATOM 834 C CA . SER A 1 108 ? 12.289 6.405 3.537 1.00 94.88 108 SER A CA 1
ATOM 835 C C . SER A 1 108 ? 10.766 6.537 3.623 1.00 94.88 108 SER A C 1
ATOM 837 O O . SER A 1 108 ? 10.246 7.242 4.490 1.00 94.88 108 SER A O 1
ATOM 839 N N . THR A 1 109 ? 10.046 5.863 2.728 1.00 95.06 109 THR A N 1
ATOM 840 C CA . THR A 1 109 ? 8.589 5.980 2.564 1.00 95.06 109 THR A CA 1
ATOM 841 C C . THR A 1 109 ? 7.824 4.747 3.041 1.00 95.06 109 THR A C 1
ATOM 843 O O . THR A 1 109 ? 6.622 4.850 3.320 1.00 95.06 109 THR A O 1
ATOM 846 N N . HIS A 1 110 ? 8.516 3.612 3.159 1.00 96.81 110 HIS A N 1
ATOM 847 C CA . HIS A 1 110 ? 7.984 2.315 3.558 1.00 96.81 110 HIS A CA 1
ATOM 848 C C . HIS A 1 110 ? 7.666 2.220 5.052 1.00 96.81 110 HIS A C 1
ATOM 850 O O . HIS A 1 110 ? 8.355 2.751 5.919 1.00 96.81 110 HIS A O 1
ATOM 856 N N . ASN A 1 111 ? 6.591 1.507 5.359 1.00 96.25 111 ASN A N 1
ATOM 857 C CA . ASN A 1 111 ? 6.066 1.302 6.696 1.00 96.25 111 ASN A CA 1
ATOM 858 C C . ASN A 1 111 ? 6.336 -0.136 7.131 1.00 96.25 111 ASN A C 1
ATOM 860 O O . ASN A 1 111 ? 5.512 -1.038 6.957 1.00 96.25 111 ASN A O 1
ATOM 864 N N . GLU A 1 112 ? 7.483 -0.331 7.767 1.00 96.00 112 GLU A N 1
ATOM 865 C CA . GLU A 1 112 ? 7.924 -1.631 8.281 1.00 96.00 112 GLU A CA 1
ATOM 866 C C . GLU A 1 112 ? 6.986 -2.199 9.362 1.00 96.00 112 GLU A C 1
ATOM 868 O O . GLU A 1 112 ? 6.945 -3.406 9.589 1.00 96.00 112 GLU A O 1
ATOM 873 N N . LYS A 1 113 ? 6.179 -1.352 10.021 1.00 95.06 113 LYS A N 1
ATOM 874 C CA . LYS A 1 113 ? 5.211 -1.800 11.037 1.00 95.06 113 LYS A CA 1
ATOM 875 C C . LYS A 1 113 ? 3.953 -2.428 10.429 1.00 95.06 113 LYS A C 1
ATOM 877 O O . LYS A 1 113 ? 3.193 -3.069 11.152 1.00 95.06 113 LYS A O 1
ATOM 882 N N . ALA A 1 114 ? 3.694 -2.216 9.138 1.00 96.31 114 ALA A N 1
ATOM 883 C CA . ALA A 1 114 ? 2.489 -2.707 8.484 1.00 96.31 114 ALA A CA 1
ATOM 884 C C . ALA A 1 114 ? 2.485 -4.239 8.384 1.00 96.31 114 ALA A C 1
ATOM 886 O O . ALA A 1 114 ? 3.488 -4.864 8.040 1.00 96.31 114 ALA A O 1
ATOM 887 N N . THR A 1 115 ? 1.332 -4.866 8.607 1.00 96.06 115 THR A N 1
ATOM 888 C CA . THR A 1 115 ? 1.178 -6.326 8.519 1.00 96.06 115 THR A CA 1
ATOM 889 C C . THR A 1 115 ? 0.923 -6.787 7.080 1.00 96.06 115 THR A C 1
ATOM 891 O O . THR A 1 115 ? -0.066 -7.468 6.809 1.00 96.06 115 THR A O 1
ATOM 894 N N . ASN A 1 116 ? 1.779 -6.391 6.135 1.00 97.25 116 ASN A N 1
ATOM 895 C CA . ASN A 1 116 ? 1.702 -6.807 4.729 1.00 97.25 116 ASN A CA 1
ATOM 896 C C . ASN A 1 116 ? 2.638 -7.990 4.419 1.00 97.25 116 ASN A C 1
ATOM 898 O O . ASN A 1 116 ? 3.475 -8.384 5.237 1.00 97.25 116 ASN A O 1
ATOM 902 N 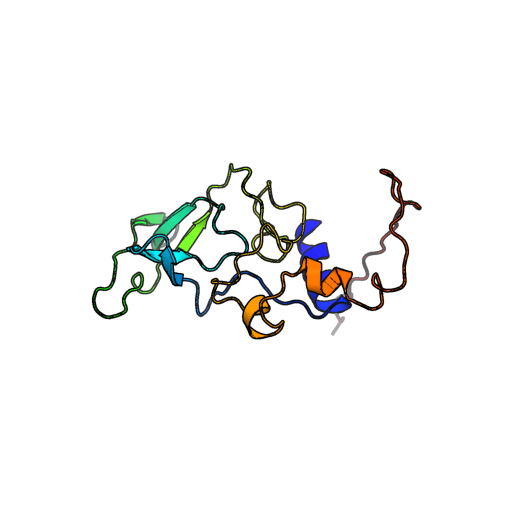N . MET A 1 117 ? 2.450 -8.607 3.249 1.00 98.00 117 MET A N 1
ATOM 903 C CA . MET A 1 117 ? 3.218 -9.795 2.873 1.00 98.00 117 MET A CA 1
ATOM 904 C C . MET A 1 117 ? 4.657 -9.441 2.488 1.00 98.00 117 MET A C 1
ATOM 906 O O . MET A 1 117 ? 5.560 -10.219 2.785 1.00 98.00 117 MET A O 1
ATOM 910 N N . GLN A 1 118 ? 4.878 -8.252 1.918 1.00 98.25 118 GLN A N 1
ATOM 911 C CA . GLN A 1 118 ? 6.215 -7.737 1.621 1.00 98.25 118 GLN A CA 1
ATOM 912 C C . GLN A 1 118 ? 7.093 -7.716 2.880 1.00 98.25 118 GLN A C 1
ATOM 914 O O . GLN A 1 118 ? 8.161 -8.321 2.897 1.00 98.25 118 GLN A O 1
ATOM 919 N N . ASN A 1 119 ? 6.597 -7.154 3.983 1.00 98.00 119 ASN A N 1
ATOM 920 C CA . ASN A 1 119 ? 7.314 -7.140 5.257 1.00 98.00 119 ASN A CA 1
ATOM 921 C C . ASN A 1 119 ? 7.601 -8.548 5.776 1.00 98.00 119 ASN A C 1
ATOM 923 O O . ASN A 1 119 ? 8.713 -8.847 6.211 1.00 98.00 119 ASN A O 1
ATOM 927 N N . LYS A 1 120 ? 6.600 -9.429 5.695 1.00 97.25 120 LYS A N 1
ATOM 928 C CA . LYS A 1 120 ? 6.690 -10.800 6.201 1.00 97.25 120 LYS A CA 1
ATOM 929 C C . LYS A 1 120 ? 7.699 -11.656 5.433 1.00 97.25 120 LYS A C 1
ATOM 931 O O . LYS A 1 120 ? 8.377 -12.475 6.047 1.00 97.25 120 LYS A O 1
ATOM 936 N N . MET A 1 121 ? 7.757 -11.510 4.113 1.00 98.06 121 MET A N 1
ATOM 937 C CA . MET A 1 121 ? 8.540 -12.388 3.238 1.00 98.06 121 MET A CA 1
ATOM 938 C C . MET A 1 121 ? 9.906 -11.809 2.867 1.00 98.06 121 MET A C 1
ATOM 940 O O . MET A 1 121 ? 10.817 -12.568 2.549 1.00 98.06 121 MET A O 1
ATOM 944 N N . CYS A 1 122 ? 10.070 -10.486 2.933 1.00 97.44 122 CYS A N 1
ATOM 945 C CA . CYS A 1 122 ? 11.280 -9.791 2.496 1.00 97.44 122 CYS A CA 1
ATOM 946 C C . CYS A 1 122 ? 12.033 -9.118 3.651 1.00 97.44 122 CYS A C 1
ATOM 948 O O . CYS A 1 122 ? 12.705 -8.116 3.438 1.00 97.44 122 CYS A O 1
ATOM 950 N N . ASN A 1 123 ? 11.944 -9.662 4.872 1.00 97.19 123 ASN A N 1
ATOM 951 C CA . ASN A 1 123 ? 12.634 -9.141 6.061 1.00 97.19 123 ASN A CA 1
ATOM 952 C C . ASN A 1 123 ? 12.410 -7.635 6.276 1.00 97.19 123 ASN A C 1
ATOM 954 O O . ASN A 1 123 ? 13.351 -6.911 6.583 1.00 97.19 123 ASN A O 1
ATOM 958 N N . TYR A 1 124 ? 11.167 -7.176 6.114 1.00 97.56 124 TYR A N 1
ATOM 959 C CA . TYR A 1 124 ? 10.766 -5.773 6.284 1.00 97.56 124 TYR A CA 1
ATOM 960 C C . TYR A 1 124 ? 11.346 -4.780 5.265 1.00 97.56 124 TYR A C 1
ATOM 962 O O . TYR A 1 124 ? 11.002 -3.604 5.326 1.00 97.56 124 TYR A O 1
ATOM 970 N N . HIS A 1 125 ? 12.130 -5.231 4.281 1.00 97.81 125 HIS A N 1
ATOM 971 C CA . HIS A 1 125 ? 12.605 -4.360 3.210 1.00 97.81 125 HIS A CA 1
ATOM 972 C C . HIS A 1 125 ? 11.461 -3.894 2.308 1.00 97.81 125 HIS A C 1
ATOM 974 O O . HIS A 1 125 ? 10.573 -4.670 1.925 1.00 97.81 125 HIS A O 1
ATOM 980 N N . SER A 1 126 ? 11.538 -2.625 1.915 1.00 98.00 126 SER A N 1
ATOM 981 C CA . SER A 1 126 ? 10.639 -2.029 0.933 1.00 98.00 126 SER A CA 1
ATOM 982 C C . SER A 1 126 ? 10.736 -2.734 -0.419 1.00 98.00 126 SER A C 1
ATOM 984 O O . SER A 1 126 ? 11.756 -3.344 -0.763 1.00 98.00 126 SER A O 1
ATOM 986 N N . THR A 1 127 ? 9.680 -2.622 -1.228 1.00 98.19 127 THR A N 1
ATOM 987 C CA . THR A 1 127 ? 9.704 -3.132 -2.605 1.00 98.19 127 THR A CA 1
ATOM 988 C C . THR A 1 127 ? 10.918 -2.607 -3.378 1.00 98.19 127 THR A C 1
ATOM 990 O O . THR A 1 127 ? 11.591 -3.375 -4.067 1.00 98.19 127 THR A O 1
ATOM 993 N N . TRP A 1 128 ? 11.228 -1.312 -3.259 1.00 97.38 128 TRP A N 1
ATOM 994 C CA . TRP A 1 128 ? 12.341 -0.713 -3.991 1.00 97.38 128 TRP A CA 1
ATOM 995 C C . TRP A 1 128 ? 13.701 -1.269 -3.564 1.00 97.38 128 TRP A C 1
ATOM 997 O O . TRP A 1 128 ? 14.533 -1.549 -4.423 1.00 97.38 128 TRP A O 1
ATOM 1007 N N . GLU A 1 129 ? 13.922 -1.504 -2.268 1.00 97.25 129 GLU A N 1
ATOM 1008 C CA . GLU A 1 129 ? 15.156 -2.136 -1.784 1.00 97.25 129 GLU A CA 1
ATOM 1009 C C . GLU A 1 129 ? 15.339 -3.547 -2.349 1.00 97.25 129 GLU A C 1
ATOM 1011 O O . GLU A 1 129 ? 16.443 -3.905 -2.761 1.00 97.25 129 GLU A O 1
ATOM 1016 N N . VAL A 1 130 ? 14.271 -4.351 -2.405 1.00 97.75 130 VAL A N 1
ATOM 1017 C CA . VAL A 1 130 ? 14.340 -5.701 -2.988 1.00 97.75 130 VAL A CA 1
ATOM 1018 C C . VAL A 1 130 ? 14.704 -5.632 -4.471 1.00 97.75 130 VAL A C 1
ATOM 1020 O O . VAL A 1 130 ? 15.583 -6.366 -4.925 1.00 97.75 130 VAL A O 1
ATOM 1023 N N . ILE A 1 131 ? 14.079 -4.720 -5.220 1.00 96.94 131 ILE A N 1
ATOM 1024 C CA . ILE A 1 131 ? 14.360 -4.528 -6.646 1.00 96.94 131 ILE A CA 1
ATOM 1025 C C . ILE A 1 131 ? 15.810 -4.075 -6.853 1.00 96.94 131 ILE A C 1
ATOM 1027 O O . ILE A 1 131 ? 16.535 -4.694 -7.633 1.00 96.94 131 ILE A O 1
ATOM 1031 N N . MET A 1 132 ? 16.264 -3.047 -6.135 1.00 94.56 132 MET A N 1
ATOM 1032 C CA . MET A 1 132 ? 17.605 -2.473 -6.299 1.00 94.56 132 MET A CA 1
ATOM 1033 C C . MET A 1 132 ? 18.731 -3.437 -5.913 1.00 94.56 132 MET A C 1
ATOM 1035 O O . MET A 1 132 ? 19.814 -3.380 -6.494 1.00 94.56 132 MET A O 1
ATOM 1039 N N . ASN A 1 133 ? 18.475 -4.358 -4.984 1.00 94.38 133 ASN A N 1
ATOM 1040 C CA . ASN A 1 133 ? 19.429 -5.401 -4.609 1.00 94.38 133 ASN A CA 1
ATOM 1041 C C . ASN A 1 133 ? 19.383 -6.637 -5.524 1.00 94.38 133 ASN A C 1
ATOM 1043 O O . ASN A 1 133 ? 20.204 -7.543 -5.377 1.00 94.38 133 ASN A O 1
ATOM 1047 N N . SER A 1 134 ? 18.453 -6.703 -6.481 1.00 94.81 134 SER A N 1
ATOM 1048 C CA . SER A 1 134 ? 18.383 -7.815 -7.433 1.00 94.81 134 SER A CA 1
ATOM 1049 C C . SER A 1 134 ? 19.570 -7.810 -8.417 1.00 94.81 134 SER A C 1
ATOM 1051 O O . SER A 1 134 ? 20.221 -6.776 -8.612 1.00 94.81 134 SER A O 1
ATOM 1053 N N . PRO A 1 135 ? 19.873 -8.938 -9.092 1.00 93.38 135 PRO A N 1
ATOM 1054 C CA . PRO A 1 135 ? 20.935 -9.000 -10.102 1.00 93.38 135 PRO A CA 1
ATOM 1055 C C . PRO A 1 135 ? 20.753 -8.035 -11.280 1.00 93.38 135 PRO A C 1
ATOM 1057 O O . PRO A 1 135 ? 21.736 -7.702 -11.938 1.00 93.38 135 PRO A O 1
ATOM 1060 N N . ASP A 1 136 ? 19.518 -7.584 -11.528 1.00 91.38 136 ASP A N 1
ATOM 1061 C CA . ASP A 1 136 ? 19.199 -6.626 -12.588 1.00 91.38 136 ASP A CA 1
ATOM 1062 C C . ASP A 1 136 ? 19.826 -5.253 -12.339 1.00 91.38 136 ASP A C 1
ATOM 1064 O O . ASP A 1 136 ? 20.153 -4.559 -13.298 1.00 91.38 136 ASP A O 1
ATOM 1068 N N . PHE A 1 137 ? 19.994 -4.873 -11.067 1.00 91.00 137 PHE A N 1
ATOM 1069 C CA . PHE A 1 137 ? 20.429 -3.532 -10.674 1.00 91.00 137 PHE A CA 1
ATOM 1070 C C . PHE A 1 137 ? 21.742 -3.526 -9.891 1.00 91.00 137 PHE A C 1
ATOM 1072 O O . PHE A 1 137 ? 22.578 -2.659 -10.135 1.00 91.00 137 PHE A O 1
ATOM 1079 N N . SER A 1 138 ? 21.980 -4.517 -9.025 1.00 89.31 138 SER A N 1
ATOM 1080 C CA . SER A 1 138 ? 23.159 -4.570 -8.142 1.00 89.31 138 SER A CA 1
ATOM 1081 C C . SER A 1 138 ? 24.505 -4.582 -8.879 1.00 89.31 138 SER A C 1
ATOM 1083 O O . SER A 1 138 ? 25.507 -4.134 -8.328 1.00 89.31 138 SER A O 1
ATOM 1085 N N . ASN A 1 139 ? 24.528 -5.039 -10.136 1.00 86.06 139 ASN A N 1
ATOM 1086 C CA . ASN A 1 139 ? 25.725 -5.081 -10.985 1.00 86.06 139 ASN A CA 1
ATOM 1087 C C . ASN A 1 139 ? 25.716 -4.034 -12.109 1.00 86.06 139 ASN A C 1
ATOM 1089 O O . ASN A 1 139 ? 26.526 -4.113 -13.034 1.00 86.06 139 ASN A O 1
ATOM 1093 N N . THR A 1 140 ? 24.791 -3.076 -12.070 1.00 81.44 140 THR A N 1
ATOM 1094 C CA . THR A 1 140 ? 24.633 -2.066 -13.121 1.00 81.44 140 THR A CA 1
ATOM 1095 C C . THR A 1 140 ? 24.816 -0.666 -12.563 1.00 81.44 140 THR A C 1
ATOM 1097 O O . THR A 1 140 ? 24.391 -0.358 -11.451 1.00 81.44 140 THR A O 1
ATOM 1100 N N . SER A 1 141 ? 25.441 0.206 -13.348 1.00 78.31 141 SER A N 1
ATOM 1101 C CA . SER A 1 141 ? 25.522 1.622 -13.002 1.00 78.31 141 SER A CA 1
ATOM 1102 C C . SER A 1 141 ? 24.214 2.322 -13.380 1.00 78.31 141 SER A C 1
ATOM 1104 O O . SER A 1 141 ? 23.744 2.131 -14.507 1.00 78.31 141 SER A O 1
ATOM 1106 N N . PRO A 1 142 ? 23.648 3.168 -12.501 1.00 74.69 142 PRO A N 1
ATOM 1107 C CA . PRO A 1 142 ? 22.497 3.990 -12.842 1.00 74.69 142 PRO A CA 1
ATOM 1108 C C . PRO A 1 142 ? 22.774 4.824 -14.096 1.00 74.69 142 PRO A C 1
ATOM 1110 O O . PRO A 1 142 ? 23.834 5.441 -14.233 1.00 74.69 142 PRO A O 1
ATOM 1113 N N . ILE A 1 143 ? 21.812 4.861 -15.016 1.00 75.31 143 ILE A N 1
ATOM 1114 C CA . ILE A 1 143 ? 21.882 5.756 -16.169 1.00 75.31 143 ILE A CA 1
ATOM 1115 C C . ILE A 1 143 ? 21.568 7.170 -15.667 1.00 75.31 143 ILE A C 1
ATOM 1117 O O . ILE A 1 143 ? 20.435 7.458 -15.291 1.00 75.31 143 ILE A O 1
ATOM 1121 N N . ASN A 1 144 ? 22.554 8.070 -15.698 1.00 70.75 144 ASN A N 1
ATOM 1122 C CA . ASN A 1 144 ? 22.374 9.495 -15.383 1.00 70.75 144 ASN A CA 1
ATOM 1123 C C . ASN A 1 144 ? 21.712 10.246 -16.555 1.00 70.75 144 ASN A C 1
ATOM 1125 O O . ASN A 1 144 ? 22.288 11.168 -17.128 1.00 70.75 144 ASN A O 1
ATOM 1129 N N . SER A 1 145 ? 20.510 9.825 -16.946 1.00 76.44 145 SER A N 1
ATOM 1130 C CA . SER A 1 145 ? 19.702 10.464 -17.987 1.00 76.44 145 SER A CA 1
ATOM 1131 C C . SER A 1 145 ? 18.256 10.555 -17.524 1.00 76.44 145 SER A C 1
ATOM 1133 O O . SER A 1 145 ? 17.695 9.583 -17.029 1.00 76.44 145 SER A O 1
ATOM 1135 N N . THR A 1 146 ? 17.632 11.714 -17.728 1.00 72.00 146 THR A N 1
ATOM 1136 C CA . THR A 1 146 ? 16.187 11.900 -17.532 1.00 72.00 146 THR A CA 1
ATOM 1137 C C . THR A 1 146 ? 15.358 11.271 -18.650 1.00 72.00 146 THR A C 1
ATOM 1139 O O . THR A 1 146 ? 14.159 11.065 -18.479 1.00 72.00 146 THR A O 1
ATOM 1142 N N . ASN A 1 147 ? 15.988 10.946 -19.783 1.00 71.81 147 ASN A N 1
ATOM 1143 C CA . ASN A 1 147 ? 15.350 10.268 -20.904 1.00 71.81 147 ASN A CA 1
ATOM 1144 C C . ASN A 1 147 ? 15.680 8.771 -20.881 1.00 71.81 147 ASN A C 1
ATOM 1146 O O . ASN A 1 147 ? 16.855 8.423 -20.694 1.00 71.81 147 ASN A O 1
ATOM 1150 N N . PRO A 1 148 ? 14.690 7.887 -21.115 1.00 69.44 148 PRO A N 1
ATOM 1151 C CA . PRO A 1 148 ? 14.956 6.469 -21.286 1.00 69.44 148 PRO A CA 1
ATOM 1152 C C . PRO A 1 148 ? 15.928 6.268 -22.460 1.00 69.44 148 PRO A C 1
ATOM 1154 O O . PRO A 1 148 ? 15.819 6.964 -23.472 1.00 69.44 148 PRO A O 1
ATOM 1157 N N . PRO A 1 149 ? 16.891 5.338 -22.344 1.00 71.31 149 PRO A N 1
ATOM 1158 C CA . PRO A 1 149 ? 17.948 5.178 -23.342 1.00 71.31 149 PRO A CA 1
ATOM 1159 C C . PRO A 1 149 ? 17.418 4.738 -24.713 1.00 71.31 149 PRO A C 1
ATOM 1161 O O . PRO A 1 149 ? 18.062 5.009 -25.719 1.00 71.31 149 PRO A O 1
ATOM 1164 N N . ASN A 1 150 ? 16.254 4.083 -24.750 1.00 73.19 150 ASN A N 1
ATOM 1165 C CA . ASN A 1 150 ? 15.575 3.631 -25.961 1.00 73.19 150 ASN A CA 1
ATOM 1166 C C . ASN A 1 150 ? 14.063 3.855 -25.829 1.00 73.19 150 ASN A C 1
ATOM 1168 O O . ASN A 1 150 ? 13.521 3.797 -24.723 1.00 73.19 150 ASN A O 1
ATOM 1172 N N . GLU A 1 151 ? 13.372 4.040 -26.956 1.00 78.38 151 GLU A N 1
ATOM 1173 C CA . GLU A 1 151 ? 11.910 3.946 -26.986 1.00 78.38 151 GLU A CA 1
ATOM 1174 C C . GLU A 1 151 ? 11.471 2.499 -26.731 1.00 78.38 151 GLU A C 1
ATOM 1176 O O . GLU A 1 151 ? 11.884 1.564 -27.423 1.00 78.38 151 GLU A O 1
ATOM 1181 N N . THR A 1 152 ? 10.619 2.301 -25.727 1.00 71.50 152 THR A N 1
ATOM 1182 C CA . THR A 1 152 ? 10.077 0.981 -25.402 1.00 71.50 152 THR A CA 1
ATOM 1183 C C . THR A 1 152 ? 8.895 0.666 -26.315 1.00 71.50 152 THR A C 1
ATOM 1185 O O . THR A 1 152 ? 7.878 1.357 -26.274 1.00 71.50 152 THR A O 1
ATOM 1188 N N . SER A 1 153 ? 8.984 -0.416 -27.092 1.00 79.12 153 SER A N 1
ATOM 1189 C CA . SER A 1 153 ? 7.837 -0.984 -27.813 1.00 79.12 153 SER A CA 1
ATOM 1190 C C . SER A 1 153 ? 7.321 -2.229 -27.091 1.00 79.12 153 SER A C 1
ATOM 1192 O O . SER A 1 153 ? 8.096 -3.039 -26.585 1.00 79.12 153 SER A O 1
ATOM 1194 N N . PHE A 1 154 ? 6.000 -2.383 -27.017 1.00 74.25 154 PHE A N 1
ATOM 1195 C CA . PHE A 1 154 ? 5.351 -3.556 -26.435 1.00 74.25 154 PHE A CA 1
ATOM 1196 C C . PHE A 1 154 ? 4.374 -4.166 -27.438 1.00 74.25 154 PHE A C 1
ATOM 1198 O O . PHE A 1 154 ? 3.692 -3.458 -28.176 1.00 74.25 154 PHE A O 1
ATOM 1205 N N . SER A 1 155 ? 4.304 -5.496 -27.456 1.00 80.94 155 SER A N 1
ATOM 1206 C CA . SER A 1 155 ? 3.323 -6.257 -28.232 1.00 80.94 155 SER A CA 1
ATOM 1207 C C . SER A 1 155 ? 2.434 -7.029 -27.268 1.00 80.94 155 SER A C 1
ATOM 1209 O O . SER A 1 155 ? 2.928 -7.823 -26.470 1.00 80.94 155 SER A O 1
ATOM 1211 N N . LEU A 1 156 ? 1.123 -6.790 -27.323 1.00 78.19 156 LEU A N 1
ATOM 1212 C CA . LEU A 1 156 ? 0.160 -7.528 -26.513 1.00 78.19 156 LEU A CA 1
ATOM 1213 C C . LEU A 1 156 ? -0.117 -8.882 -27.171 1.00 78.19 156 LEU A C 1
ATOM 1215 O O . LEU A 1 156 ? -0.697 -8.946 -28.254 1.00 78.19 156 LEU A O 1
ATOM 1219 N N . LEU A 1 157 ? 0.283 -9.964 -26.505 1.00 79.19 157 LEU A N 1
ATOM 1220 C CA . LEU A 1 157 ? -0.053 -11.321 -26.923 1.00 79.19 157 LEU A CA 1
ATOM 1221 C C . LEU A 1 157 ? -1.301 -11.775 -26.166 1.00 79.19 157 LEU A C 1
ATOM 1223 O O . LEU A 1 157 ? -1.270 -11.944 -24.950 1.00 79.19 157 LEU A O 1
ATOM 1227 N N . GLN A 1 158 ? -2.401 -11.971 -26.891 1.00 80.69 158 GLN A N 1
ATOM 1228 C CA . GLN A 1 158 ? -3.659 -12.462 -26.335 1.00 80.69 158 GLN A CA 1
ATOM 1229 C C . GLN A 1 158 ? -3.969 -13.839 -26.921 1.00 80.69 158 GLN A C 1
ATOM 1231 O O . GLN A 1 158 ? -3.882 -14.050 -28.133 1.00 80.69 158 GLN A O 1
ATOM 1236 N N . THR A 1 159 ? -4.326 -14.789 -26.060 1.00 81.19 159 THR A N 1
ATOM 1237 C CA . THR A 1 159 ? -4.816 -16.098 -26.508 1.00 81.19 159 THR A CA 1
ATOM 1238 C C . THR A 1 159 ? -6.138 -15.873 -27.241 1.00 81.19 159 THR A C 1
ATOM 1240 O O . THR A 1 159 ? -7.016 -15.204 -26.696 1.00 81.19 159 THR A O 1
ATOM 1243 N N . LYS A 1 160 ? -6.296 -16.404 -28.457 1.00 78.69 160 LYS A N 1
ATOM 1244 C CA . LYS A 1 160 ? -7.615 -16.446 -29.102 1.00 78.69 160 LYS A CA 1
ATOM 1245 C C . LYS A 1 160 ? -8.478 -17.484 -28.393 1.00 78.69 160 LYS A C 1
ATOM 1247 O O . LYS A 1 160 ? -7.949 -18.513 -27.967 1.00 78.69 160 LYS A O 1
ATOM 1252 N N . ASP A 1 161 ? -9.781 -17.225 -28.307 1.00 75.69 161 ASP A N 1
ATOM 1253 C CA . ASP A 1 161 ? -10.740 -18.212 -27.816 1.00 75.69 161 ASP A CA 1
ATOM 1254 C C . ASP A 1 161 ? -10.518 -19.540 -28.544 1.00 75.69 161 ASP A C 1
ATOM 1256 O O . ASP A 1 161 ? -10.383 -19.585 -29.773 1.00 75.69 161 ASP A O 1
ATOM 1260 N N . ARG A 1 162 ? -10.431 -20.632 -27.778 1.00 67.94 162 ARG A N 1
ATOM 1261 C CA . ARG A 1 162 ? -10.413 -21.969 -28.366 1.00 67.94 162 ARG A CA 1
ATOM 1262 C C . ARG A 1 162 ? -11.758 -22.168 -29.055 1.00 67.94 162 ARG A C 1
ATOM 1264 O O . ARG A 1 162 ? -12.782 -22.227 -28.384 1.00 67.94 162 ARG A O 1
ATOM 1271 N N . VAL A 1 163 ? -11.743 -22.274 -30.381 1.00 62.62 163 VAL A N 1
ATOM 1272 C CA . VAL A 1 163 ? -12.881 -22.820 -31.123 1.00 62.62 163 VAL A CA 1
ATOM 1273 C C . VAL A 1 163 ? -13.012 -24.275 -30.671 1.00 62.62 163 VAL A C 1
ATOM 1275 O O . VAL A 1 163 ? -12.086 -25.060 -30.887 1.00 62.62 163 VAL A O 1
ATOM 1278 N N . VAL A 1 164 ? -14.095 -24.585 -29.956 1.00 57.72 164 VAL A N 1
ATOM 1279 C CA . VAL A 1 164 ? -14.497 -25.956 -29.603 1.00 57.72 164 VAL A CA 1
ATOM 1280 C C . VAL A 1 164 ? -15.415 -26.479 -30.692 1.00 57.72 164 VAL A C 1
ATOM 1282 O O . VAL A 1 164 ? -16.329 -25.717 -31.081 1.00 57.72 164 VAL A O 1
#

Sequence (164 aa):
TAKVFVHEWAHLRWGVFDEYNNDAPFYVSVNSGEASVEATRCSASVTGKYIVQSCMGNSCTTRECKYGAQTKLYEAGCKFIPDKTQNAPASIMYMQSLPSVIEFCDQSTHNEKATNMQNKMCNYHSTWEVIMNSPDFSNTSPINSTNPPNETSFSLLQTKDRVV

Foldseek 3Di:
DVLVVVQVVLCVPQVAAAQADPVPQWDWDQDPNDTDIAGRFFASQFDFAWWAWDDDPPDIDIDHWDQDPVVRYTDPRIHTDTDLDDQQEGESSYCSSRPNHDHWDAPVGGDLVGPTVNNVPVVSGTSVVSVCVDPVHVPDDDDPDPDDPDDDDDDDDDDDPPPD

Radius of gyration: 19.1 Å; chains: 1; bounding box: 55×40×55 Å

Secon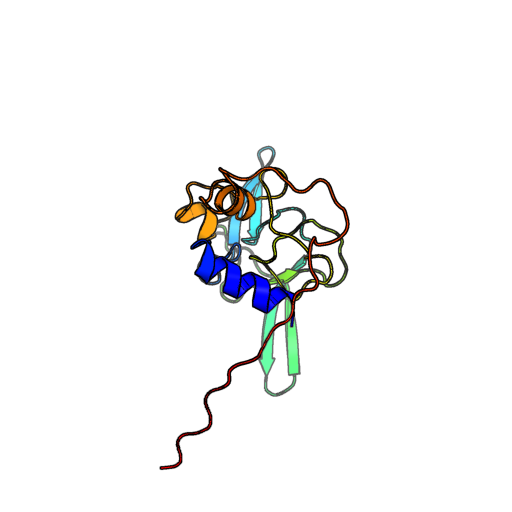dary structure (DSSP, 8-state):
-HHHHHHHHHHHHH----SS-SSS-EEEEEETTEEEEEE--S-TT--EEEEEEEEETTEEEEEEPPB-TTTSSBPTTEEEEE-SS-----BTTT-TTSTT--B---TTT--TTS--HHHHHTTT--HHHHHHTSHHHHTS-----SS-SSPPP-----PPP---

pLDDT: mean 91.2, std 8.73, range [57.72, 98.44]

InterPro domains:
  IPR013642 Calcium-activated chloride channel, N-terminal [PF08434] (2-143)